Protein AF-A0A836TQ26-F1 (afdb_monomer)

Radius of gyration: 18.5 Å; Cα contacts (8 Å, |Δi|>4): 183; chains: 1; bounding box: 42×34×47 Å

Sequence (150 aa):
MNRLFNEELLDRINSVEDIKQRTKEMTNCKGVDVIYDPVGGELFEQSLRAIAPKGRMLEVGFASGEIPKMAVILVLLKSCQVVGVFYGQFRQLEPELKAQNVR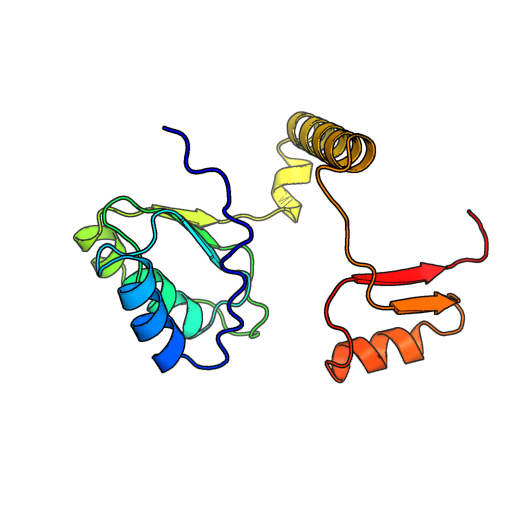DLVQMIADGKLNPLVSKTYPLEKAVDALNDILTRKVLSKVVLTTGRG

Structure (mmCIF, N/CA/C/O backbone):
data_AF-A0A836TQ26-F1
#
_entry.id   AF-A0A836TQ26-F1
#
loop_
_atom_site.group_PDB
_atom_site.id
_atom_site.type_symbol
_atom_site.label_atom_id
_atom_site.label_alt_id
_atom_site.label_comp_id
_atom_site.label_asym_id
_atom_site.label_entity_id
_atom_site.label_seq_id
_atom_site.pdbx_PDB_ins_code
_atom_site.Cartn_x
_atom_site.Cartn_y
_atom_site.Cartn_z
_atom_site.occupancy
_atom_site.B_iso_or_equiv
_atom_site.auth_seq_id
_atom_site.auth_comp_id
_atom_site.auth_asym_id
_atom_site.auth_atom_id
_atom_site.pdbx_PDB_model_num
ATOM 1 N N . MET A 1 1 ? -5.961 -10.572 -23.457 1.00 30.97 1 MET A N 1
ATOM 2 C CA . MET A 1 1 ? -6.295 -9.466 -22.536 1.00 30.97 1 MET A CA 1
ATOM 3 C C . MET A 1 1 ? -7.274 -10.018 -21.507 1.00 30.97 1 MET A C 1
ATOM 5 O O . MET A 1 1 ? -8.467 -9.914 -21.702 1.00 30.97 1 MET A O 1
ATOM 9 N N . ASN A 1 2 ? -6.753 -10.779 -20.543 1.00 29.30 2 ASN A N 1
ATOM 10 C CA . ASN A 1 2 ? -7.461 -11.395 -19.413 1.00 29.30 2 ASN A CA 1
ATOM 11 C C . ASN A 1 2 ? -6.378 -12.096 -18.582 1.00 29.30 2 ASN A C 1
ATOM 13 O O . ASN A 1 2 ? -6.051 -13.256 -18.813 1.00 29.30 2 ASN A O 1
ATOM 17 N N . ARG A 1 3 ? -5.736 -11.348 -17.687 1.00 29.72 3 ARG A N 1
ATOM 18 C CA . ARG A 1 3 ? -5.035 -11.912 -16.532 1.00 29.72 3 ARG A CA 1
ATOM 19 C C . ARG A 1 3 ? -5.733 -11.304 -15.331 1.00 29.72 3 ARG A C 1
ATOM 21 O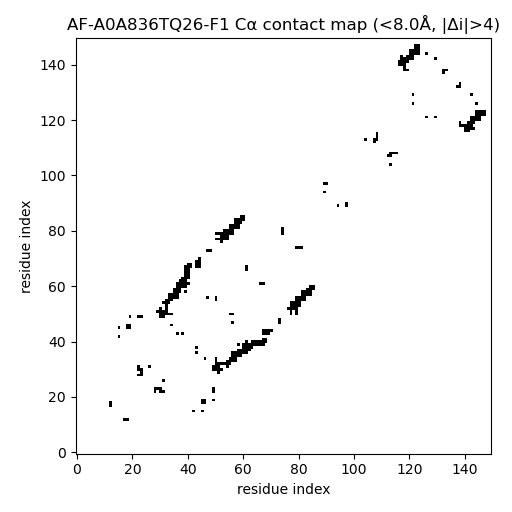 O . ARG A 1 3 ? -5.353 -10.250 -14.838 1.00 29.72 3 ARG A O 1
ATOM 28 N N . LEU A 1 4 ? -6.868 -11.916 -15.010 1.00 32.56 4 LEU A N 1
ATOM 29 C CA . LEU A 1 4 ? -7.542 -11.718 -13.741 1.00 32.56 4 LEU A CA 1
ATOM 30 C C . LEU A 1 4 ? -6.529 -12.024 -12.636 1.00 32.56 4 LEU A C 1
ATOM 32 O O . LEU A 1 4 ? -5.696 -12.918 -12.787 1.00 32.56 4 LEU A O 1
ATOM 36 N N . PHE A 1 5 ? -6.581 -11.215 -11.584 1.00 34.16 5 PHE A N 1
ATOM 37 C CA . PHE A 1 5 ? -5.866 -11.388 -10.331 1.00 34.16 5 PHE A CA 1
ATOM 38 C C . PHE A 1 5 ? -5.919 -12.862 -9.901 1.00 34.16 5 PHE A C 1
ATOM 40 O O . PHE A 1 5 ? -6.954 -13.333 -9.442 1.00 34.16 5 PHE A O 1
ATOM 47 N N . ASN A 1 6 ? -4.822 -13.599 -10.093 1.00 29.53 6 ASN A N 1
ATOM 48 C CA . ASN A 1 6 ? -4.663 -14.905 -9.468 1.00 29.53 6 ASN A CA 1
ATOM 49 C C . ASN A 1 6 ? -4.495 -14.636 -7.969 1.00 29.53 6 ASN A C 1
ATOM 51 O O . ASN A 1 6 ? -3.503 -14.029 -7.567 1.00 29.53 6 ASN A O 1
ATOM 55 N N . GLU A 1 7 ? -5.444 -15.097 -7.154 1.00 33.94 7 GLU A N 1
ATOM 56 C CA . GLU A 1 7 ? -5.345 -15.110 -5.684 1.00 33.94 7 GLU A CA 1
ATOM 57 C C . GLU A 1 7 ? -4.135 -15.927 -5.172 1.00 33.94 7 GLU A C 1
ATOM 59 O O . GLU A 1 7 ? -3.793 -15.875 -3.996 1.00 33.94 7 GLU A O 1
ATOM 64 N N . GLU A 1 8 ? -3.440 -16.641 -6.062 1.00 35.94 8 GLU A N 1
ATOM 65 C CA . GLU A 1 8 ? -2.321 -17.543 -5.772 1.00 35.94 8 GLU A CA 1
ATOM 66 C C . GLU A 1 8 ? -0.996 -16.880 -5.355 1.00 35.94 8 GLU A C 1
ATOM 68 O O . GLU A 1 8 ? -0.058 -17.593 -5.015 1.00 35.94 8 GLU A O 1
ATOM 73 N N . LEU A 1 9 ? -0.870 -15.548 -5.365 1.00 42.59 9 LEU A N 1
ATOM 74 C CA . LEU A 1 9 ? 0.415 -14.875 -5.105 1.00 42.59 9 LEU A CA 1
ATOM 75 C C . LEU A 1 9 ? 0.306 -13.721 -4.099 1.00 42.59 9 LEU A C 1
ATOM 77 O O . LEU A 1 9 ? 0.772 -12.610 -4.342 1.00 42.59 9 LEU A O 1
ATOM 81 N N . LEU A 1 10 ? -0.277 -13.991 -2.929 1.00 42.00 10 LEU A N 1
ATOM 82 C CA . LEU A 1 10 ? -0.097 -13.152 -1.736 1.00 42.00 10 LEU A CA 1
ATOM 83 C C . LEU A 1 10 ? 1.185 -13.560 -0.992 1.00 42.00 10 LEU A C 1
ATOM 85 O O . LEU A 1 10 ? 1.148 -14.040 0.141 1.00 42.00 10 LEU A O 1
ATOM 89 N N . ASP A 1 11 ? 2.334 -13.369 -1.638 1.00 49.84 11 ASP A N 1
ATOM 90 C CA . ASP A 1 11 ? 3.633 -13.613 -1.013 1.00 49.84 11 ASP A CA 1
ATOM 91 C C . ASP A 1 11 ? 4.015 -12.426 -0.115 1.00 49.84 11 ASP A C 1
ATOM 93 O O . ASP A 1 11 ? 4.183 -11.290 -0.562 1.00 49.84 11 ASP A O 1
ATOM 97 N N . ARG A 1 12 ? 4.151 -12.689 1.190 1.00 53.69 12 ARG A N 1
ATOM 98 C CA . ARG A 1 12 ? 4.676 -11.720 2.160 1.00 53.69 12 ARG A CA 1
ATOM 99 C C . ARG A 1 12 ? 6.189 -11.667 2.035 1.00 53.69 12 ARG A C 1
ATOM 101 O O . ARG A 1 12 ? 6.889 -12.510 2.594 1.00 53.69 12 ARG A O 1
ATOM 108 N N . ILE A 1 13 ? 6.689 -10.669 1.321 1.00 57.12 13 ILE A N 1
ATOM 109 C CA . ILE A 1 13 ? 8.125 -10.471 1.170 1.00 57.12 13 ILE A CA 1
ATOM 110 C C . ILE A 1 13 ? 8.628 -9.566 2.298 1.00 57.12 13 ILE A C 1
ATOM 112 O O . ILE A 1 13 ? 8.214 -8.416 2.413 1.00 57.12 13 ILE A O 1
ATOM 116 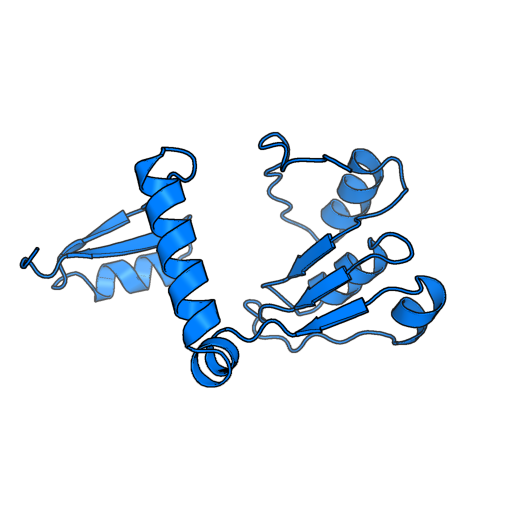N N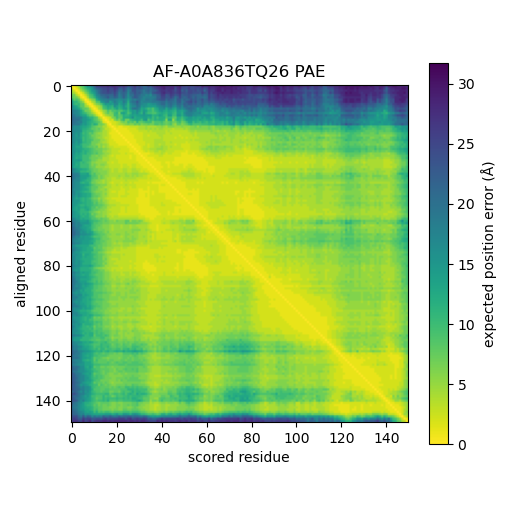 . ASN A 1 14 ? 9.488 -10.112 3.163 1.00 56.28 14 ASN A N 1
ATOM 117 C CA . ASN A 1 14 ? 9.956 -9.437 4.380 1.00 56.28 14 ASN A CA 1
ATOM 118 C C . ASN A 1 14 ? 11.325 -8.750 4.214 1.00 56.28 14 ASN A C 1
ATOM 120 O O . ASN A 1 14 ? 11.800 -8.133 5.166 1.00 56.28 14 ASN A O 1
ATOM 124 N N . SER A 1 15 ? 11.966 -8.850 3.042 1.00 63.25 15 SER A N 1
ATOM 125 C CA . SER A 1 15 ? 13.244 -8.193 2.761 1.00 63.25 15 SER A CA 1
ATOM 126 C C . SER A 1 15 ? 13.357 -7.684 1.319 1.00 63.25 15 SER A C 1
ATOM 128 O O . SER A 1 15 ? 12.745 -8.203 0.388 1.00 63.25 15 SER A O 1
ATOM 130 N N . VAL A 1 16 ? 14.185 -6.658 1.157 1.00 60.69 16 VAL A N 1
ATOM 131 C CA . VAL A 1 16 ? 14.565 -5.999 -0.102 1.00 60.69 16 VAL A CA 1
ATOM 132 C C . VAL A 1 16 ? 15.117 -6.976 -1.149 1.00 60.69 16 VAL A C 1
ATOM 134 O O . VAL A 1 16 ? 14.720 -6.967 -2.318 1.00 60.69 16 VAL A O 1
ATOM 137 N N . GLU A 1 17 ? 16.039 -7.842 -0.729 1.00 63.19 17 GLU A N 1
ATOM 138 C CA . GLU A 1 17 ? 16.724 -8.785 -1.616 1.00 63.19 17 GLU A CA 1
ATOM 139 C C . GLU A 1 17 ? 15.767 -9.876 -2.104 1.00 63.19 17 GLU A C 1
ATOM 141 O O . GLU A 1 17 ? 15.799 -10.248 -3.285 1.00 63.19 17 GLU A O 1
ATOM 146 N N . ASP A 1 18 ? 14.834 -10.285 -1.241 1.00 73.62 18 ASP A N 1
ATOM 147 C CA . ASP A 1 18 ? 13.791 -11.240 -1.589 1.00 73.62 18 ASP A CA 1
ATOM 148 C C . ASP A 1 18 ? 12.832 -10.672 -2.643 1.00 73.62 18 ASP A C 1
ATOM 150 O O . ASP A 1 18 ? 12.464 -11.397 -3.565 1.00 73.62 18 ASP A O 1
ATOM 154 N N . ILE A 1 19 ? 12.467 -9.379 -2.607 1.00 74.88 19 ILE A N 1
ATOM 155 C CA . ILE A 1 19 ? 11.505 -8.811 -3.580 1.00 74.88 19 ILE A CA 1
ATOM 156 C C . ILE A 1 19 ? 12.034 -8.957 -4.997 1.00 74.88 19 ILE A C 1
ATOM 158 O O . ILE A 1 19 ? 11.334 -9.442 -5.888 1.00 74.88 19 ILE A O 1
ATOM 162 N N . LYS A 1 20 ? 13.288 -8.570 -5.216 1.00 74.81 20 LYS A N 1
ATOM 163 C CA . LYS A 1 20 ? 13.919 -8.635 -6.535 1.00 74.81 20 LYS A CA 1
ATOM 164 C C . LYS A 1 20 ? 14.022 -10.073 -7.039 1.00 74.81 20 LYS A C 1
ATOM 166 O O . LYS A 1 20 ? 13.733 -10.322 -8.212 1.00 74.81 20 LYS A O 1
ATOM 171 N N . GLN A 1 21 ? 14.467 -10.996 -6.188 1.00 81.56 21 GLN A N 1
ATOM 172 C CA . GLN A 1 21 ? 14.679 -12.387 -6.576 1.00 81.56 21 GLN A CA 1
ATOM 173 C C . GLN A 1 21 ? 13.346 -13.095 -6.843 1.00 81.56 21 GLN A C 1
ATOM 175 O O . GLN A 1 21 ? 13.147 -13.634 -7.934 1.00 81.56 21 GLN A O 1
ATOM 180 N N . ARG A 1 22 ? 12.390 -12.981 -5.919 1.00 82.94 22 ARG A N 1
ATOM 181 C CA . ARG A 1 22 ? 11.050 -13.571 -6.047 1.00 82.94 22 ARG A CA 1
ATOM 182 C C . ARG A 1 22 ? 10.303 -13.006 -7.246 1.00 82.94 22 ARG A C 1
ATOM 184 O O . ARG A 1 22 ? 9.729 -13.759 -8.025 1.00 82.94 22 ARG A O 1
ATOM 191 N N . THR A 1 23 ? 10.398 -11.697 -7.483 1.00 84.56 23 THR A N 1
ATOM 192 C CA . THR A 1 23 ? 9.782 -11.079 -8.664 1.00 84.56 23 THR A CA 1
ATOM 193 C C . THR A 1 23 ? 10.352 -11.646 -9.960 1.00 84.56 23 THR A C 1
ATOM 195 O O . THR A 1 23 ? 9.601 -11.910 -10.897 1.00 84.56 23 THR A O 1
ATOM 198 N N . LYS A 1 24 ? 11.668 -11.870 -10.049 1.00 85.06 24 LYS A N 1
ATOM 199 C CA . LYS A 1 24 ? 12.264 -12.502 -11.235 1.00 85.06 24 LYS A CA 1
ATOM 200 C C . LYS A 1 24 ? 11.763 -13.926 -11.434 1.00 85.06 24 LYS A C 1
ATOM 202 O O . LYS A 1 24 ? 11.407 -14.264 -12.559 1.00 85.06 24 LYS A O 1
ATOM 207 N N . GLU A 1 25 ? 11.712 -14.720 -10.372 1.00 87.44 25 GLU A N 1
ATOM 208 C CA . GLU A 1 25 ? 11.213 -16.099 -10.411 1.00 87.44 25 GLU A CA 1
ATOM 209 C C . GLU A 1 25 ? 9.756 -16.141 -10.886 1.00 87.44 25 GLU A C 1
ATOM 211 O O . GLU A 1 25 ? 9.440 -16.804 -11.872 1.00 87.44 25 GLU A O 1
ATOM 216 N N . MET A 1 26 ? 8.886 -15.337 -10.274 1.00 86.19 26 MET A N 1
ATOM 217 C CA . MET A 1 26 ? 7.455 -15.278 -10.596 1.00 86.19 26 MET A CA 1
ATOM 218 C C . MET A 1 26 ? 7.171 -14.745 -12.004 1.00 86.19 26 MET A C 1
ATOM 220 O O . MET A 1 26 ? 6.173 -15.105 -12.628 1.00 86.19 26 MET A O 1
ATOM 224 N N . THR A 1 27 ? 8.034 -13.867 -12.520 1.00 88.25 27 THR A N 1
ATOM 225 C CA . THR A 1 27 ? 7.825 -13.208 -13.819 1.00 88.25 27 THR A CA 1
ATOM 226 C C . THR A 1 27 ? 8.650 -13.821 -14.945 1.00 88.25 27 THR A C 1
ATOM 228 O O . THR A 1 27 ? 8.601 -13.316 -16.069 1.00 88.25 27 THR A O 1
ATOM 231 N N . ASN A 1 28 ? 9.406 -14.897 -14.693 1.00 90.06 28 ASN A N 1
ATOM 232 C CA . ASN A 1 28 ? 10.401 -15.431 -15.630 1.00 90.06 28 ASN A CA 1
ATOM 233 C C . ASN A 1 28 ? 11.330 -14.324 -16.163 1.00 90.06 28 ASN A C 1
ATOM 235 O O . ASN A 1 28 ? 11.534 -14.180 -17.370 1.00 90.06 28 ASN A O 1
ATOM 239 N N . CYS A 1 29 ? 11.823 -13.484 -15.251 1.00 88.88 29 CYS A N 1
ATOM 240 C CA . CYS A 1 29 ? 12.679 -12.325 -15.513 1.00 88.88 29 CYS A CA 1
ATOM 241 C C . CYS A 1 29 ? 12.066 -11.229 -16.408 1.00 88.88 29 CYS A C 1
ATOM 243 O O . CYS A 1 29 ? 12.793 -10.334 -16.842 1.00 88.88 29 CYS A O 1
ATOM 245 N N . LYS A 1 30 ? 10.751 -11.249 -16.669 1.00 90.88 30 LYS A N 1
ATOM 246 C CA . LYS A 1 30 ? 10.071 -10.223 -17.483 1.00 90.88 30 LYS A CA 1
ATOM 247 C C . LYS A 1 30 ? 9.773 -8.939 -16.705 1.00 90.88 30 LYS A C 1
ATOM 249 O O . LYS A 1 30 ? 9.649 -7.879 -17.317 1.00 90.88 30 LYS A O 1
ATOM 254 N N . GLY A 1 31 ? 9.720 -9.024 -15.376 1.00 90.75 31 GLY A N 1
ATOM 255 C CA . GLY A 1 31 ? 9.309 -7.927 -14.504 1.00 90.75 31 GLY A CA 1
ATOM 256 C C . GLY A 1 31 ? 7.790 -7.824 -14.359 1.00 90.75 31 GLY A C 1
ATOM 257 O O . GLY A 1 31 ? 7.044 -8.644 -14.895 1.00 90.75 31 GLY A O 1
ATOM 258 N N . VAL A 1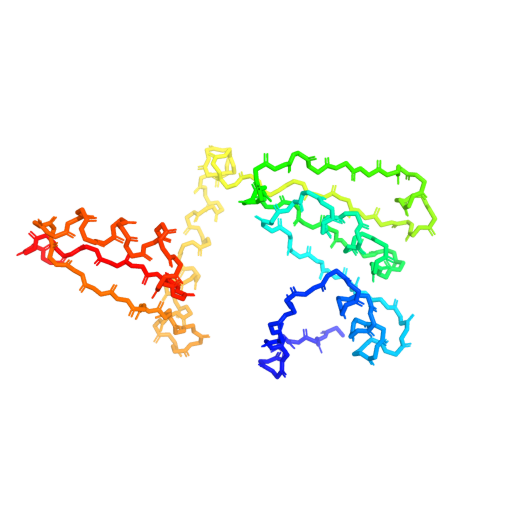 32 ? 7.345 -6.822 -13.601 1.00 92.81 32 VAL A N 1
ATOM 259 C CA . VAL A 1 32 ? 5.933 -6.629 -13.228 1.00 92.81 32 VAL A CA 1
ATOM 260 C C . VAL A 1 32 ? 5.268 -5.569 -14.102 1.00 92.81 32 VAL A C 1
ATOM 262 O O . VAL A 1 32 ? 5.806 -4.475 -14.267 1.00 92.81 32 VAL A O 1
ATOM 265 N N . ASP A 1 33 ? 4.084 -5.874 -14.634 1.00 94.06 33 ASP A N 1
ATOM 266 C CA . ASP A 1 33 ? 3.321 -4.949 -15.483 1.00 94.06 33 ASP A CA 1
ATOM 267 C C . ASP A 1 33 ? 2.735 -3.765 -14.694 1.00 94.06 33 ASP A C 1
ATOM 269 O O . ASP A 1 33 ? 2.703 -2.638 -15.188 1.00 94.06 33 ASP A O 1
ATOM 273 N N . VAL A 1 34 ? 2.257 -4.005 -13.468 1.00 95.56 34 VAL A N 1
ATOM 274 C CA . VAL A 1 34 ? 1.677 -2.981 -12.586 1.00 95.56 34 VAL A CA 1
ATOM 275 C C . VAL A 1 34 ? 2.114 -3.221 -11.146 1.00 95.56 34 VAL A C 1
ATOM 277 O O . VAL A 1 34 ? 1.966 -4.327 -10.634 1.00 95.56 34 VAL A O 1
ATOM 280 N N . ILE A 1 35 ? 2.612 -2.180 -10.488 1.00 93.81 35 ILE A N 1
ATOM 281 C CA . ILE A 1 35 ? 3.027 -2.205 -9.085 1.00 93.81 35 ILE A CA 1
ATOM 282 C C . ILE A 1 35 ? 2.179 -1.196 -8.313 1.00 93.81 35 ILE A C 1
ATOM 284 O O . ILE A 1 35 ? 1.987 -0.078 -8.782 1.00 93.81 35 ILE A O 1
ATOM 288 N N . TYR A 1 36 ? 1.692 -1.586 -7.137 1.00 94.56 36 TYR A N 1
ATOM 289 C CA . TYR A 1 36 ? 1.018 -0.708 -6.181 1.00 94.56 36 TYR A CA 1
ATOM 290 C C . TYR A 1 36 ? 1.938 -0.532 -4.974 1.00 94.56 36 TYR A C 1
ATOM 292 O O . TYR A 1 36 ? 2.192 -1.513 -4.275 1.00 94.56 36 TYR A O 1
ATOM 300 N N . ASP A 1 37 ? 2.430 0.682 -4.732 1.00 92.06 37 ASP A N 1
ATOM 301 C CA . ASP A 1 37 ? 3.343 0.965 -3.622 1.00 92.06 37 ASP A CA 1
ATOM 302 C C . ASP A 1 37 ? 2.676 1.858 -2.561 1.00 92.06 37 ASP A C 1
ATOM 304 O O . ASP A 1 37 ? 2.454 3.049 -2.794 1.00 92.06 37 ASP A O 1
ATOM 308 N N . PRO A 1 38 ? 2.289 1.292 -1.403 1.00 91.00 38 PRO A N 1
ATOM 309 C CA . PRO A 1 38 ? 1.839 2.056 -0.244 1.00 91.00 38 PRO A CA 1
ATOM 310 C C . PRO A 1 38 ? 2.955 2.306 0.788 1.00 91.00 38 PRO A C 1
ATOM 312 O O . PRO A 1 38 ? 2.674 2.859 1.856 1.00 91.00 38 PRO A O 1
ATOM 315 N N . VAL A 1 39 ? 4.183 1.836 0.543 1.00 89.56 39 VAL A N 1
ATOM 316 C CA . VAL A 1 39 ? 5.270 1.806 1.531 1.00 89.56 39 VAL A CA 1
ATOM 317 C C . VAL A 1 39 ? 6.292 2.911 1.295 1.00 89.56 39 VAL A C 1
ATOM 319 O O . VAL A 1 39 ? 6.672 3.577 2.264 1.00 89.56 39 VAL A O 1
ATOM 322 N N . GLY A 1 40 ? 6.726 3.130 0.056 1.00 89.25 40 GLY A N 1
ATOM 323 C CA . GLY A 1 40 ? 7.733 4.139 -0.275 1.00 89.25 40 GLY A CA 1
ATOM 324 C C . GLY A 1 40 ? 9.161 3.752 0.152 1.00 89.25 40 GLY A C 1
ATOM 325 O O . GLY A 1 40 ? 9.517 2.572 0.205 1.00 89.25 40 GLY A O 1
ATOM 326 N N . GLY A 1 41 ? 9.995 4.751 0.468 1.00 89.06 41 GLY A N 1
ATOM 327 C CA . GLY A 1 41 ? 11.388 4.550 0.902 1.00 89.06 41 GLY A CA 1
ATOM 328 C C . GLY A 1 41 ? 12.258 3.784 -0.107 1.00 89.06 41 GLY A C 1
ATOM 329 O O . GLY A 1 41 ? 12.103 3.928 -1.321 1.00 89.06 41 GLY A O 1
ATOM 330 N N . GLU A 1 42 ? 13.178 2.948 0.383 1.00 87.56 42 GLU A N 1
ATOM 331 C CA . GLU A 1 42 ? 14.056 2.118 -0.465 1.00 87.56 42 GLU A CA 1
ATOM 332 C C . GLU A 1 42 ? 13.296 1.072 -1.303 1.00 87.56 42 GLU A C 1
ATOM 334 O O . GLU A 1 42 ? 13.736 0.702 -2.398 1.00 87.56 42 GLU A O 1
ATOM 339 N N . LEU A 1 43 ? 12.142 0.606 -0.810 1.00 87.69 43 LEU A N 1
ATOM 340 C CA . LEU A 1 43 ? 11.314 -0.396 -1.489 1.00 87.69 43 LEU A CA 1
ATOM 341 C C . LEU A 1 43 ? 10.722 0.143 -2.793 1.00 87.69 43 LEU A C 1
ATOM 343 O O . LEU A 1 43 ? 10.584 -0.618 -3.755 1.00 87.69 43 LEU A O 1
ATOM 347 N N . PHE A 1 44 ? 10.459 1.448 -2.860 1.00 91.31 44 PHE A N 1
ATOM 348 C CA . PHE A 1 44 ? 9.993 2.116 -4.071 1.00 91.31 44 PHE A CA 1
ATOM 349 C C . PHE A 1 44 ? 10.981 1.957 -5.229 1.00 91.31 44 PHE A C 1
ATOM 351 O O . PHE A 1 44 ? 10.619 1.492 -6.313 1.00 91.31 44 PHE A O 1
ATOM 358 N N . GLU A 1 45 ? 12.258 2.294 -5.014 1.00 90.31 45 GLU A N 1
ATOM 359 C CA . GLU A 1 45 ? 13.264 2.236 -6.080 1.00 90.31 45 GLU A CA 1
ATOM 360 C C . GLU A 1 45 ? 13.492 0.793 -6.555 1.00 90.31 45 GLU A C 1
ATOM 362 O O . GLU A 1 45 ? 13.636 0.526 -7.752 1.00 90.31 45 GLU A O 1
ATOM 367 N N . GLN A 1 46 ? 13.496 -0.164 -5.629 1.00 88.25 46 GLN A N 1
ATOM 368 C CA . GLN A 1 46 ? 13.672 -1.580 -5.953 1.00 88.25 46 GLN A CA 1
ATOM 369 C C . GLN A 1 46 ? 12.501 -2.133 -6.753 1.00 88.25 46 GLN A C 1
ATOM 371 O O . GLN A 1 46 ? 12.708 -2.813 -7.762 1.00 88.25 46 GLN A O 1
ATOM 376 N N . SER A 1 47 ? 11.285 -1.792 -6.338 1.00 90.25 47 SER A N 1
ATOM 377 C CA . SER A 1 47 ? 10.066 -2.139 -7.056 1.00 90.25 47 SER A CA 1
ATOM 378 C C . SER A 1 47 ? 10.087 -1.529 -8.459 1.00 90.25 47 SER A C 1
ATOM 380 O O . SER A 1 47 ? 9.872 -2.235 -9.445 1.00 90.25 47 SER A O 1
ATOM 382 N N . LEU A 1 48 ? 10.496 -0.263 -8.591 1.00 92.38 48 LEU A N 1
ATOM 383 C CA . LEU A 1 48 ? 10.661 0.387 -9.892 1.00 92.38 48 LEU A CA 1
ATOM 384 C C . LEU A 1 48 ? 11.704 -0.320 -10.773 1.00 92.38 48 LEU A C 1
ATOM 386 O O . LEU A 1 48 ? 11.516 -0.439 -11.980 1.00 92.38 48 LEU A O 1
ATOM 390 N N . ARG A 1 49 ? 12.794 -0.849 -10.209 1.00 91.50 49 ARG A N 1
ATOM 391 C CA . ARG A 1 49 ? 13.773 -1.654 -10.971 1.00 91.50 49 ARG A CA 1
ATOM 392 C C . ARG A 1 49 ? 13.195 -2.993 -11.439 1.00 91.50 49 ARG A C 1
ATOM 394 O O . ARG A 1 49 ? 13.608 -3.495 -12.491 1.00 91.50 49 ARG A O 1
ATOM 401 N N . ALA A 1 50 ? 12.258 -3.556 -10.680 1.00 91.38 50 ALA A N 1
ATOM 402 C CA . ALA A 1 50 ? 11.573 -4.808 -10.986 1.00 91.38 50 ALA A CA 1
ATOM 403 C C . ALA A 1 50 ? 10.429 -4.651 -12.008 1.00 91.38 50 ALA A C 1
ATOM 405 O O . ALA A 1 50 ? 9.886 -5.651 -12.484 1.00 91.38 50 ALA A O 1
ATOM 406 N N . ILE A 1 51 ? 10.092 -3.418 -12.398 1.00 93.81 51 ILE A N 1
ATOM 407 C CA . ILE A 1 51 ? 9.043 -3.149 -13.379 1.00 93.81 51 ILE A CA 1
ATOM 408 C C . ILE A 1 51 ? 9.401 -3.696 -14.771 1.00 93.81 51 ILE A C 1
ATOM 410 O O . ILE A 1 51 ? 10.559 -3.650 -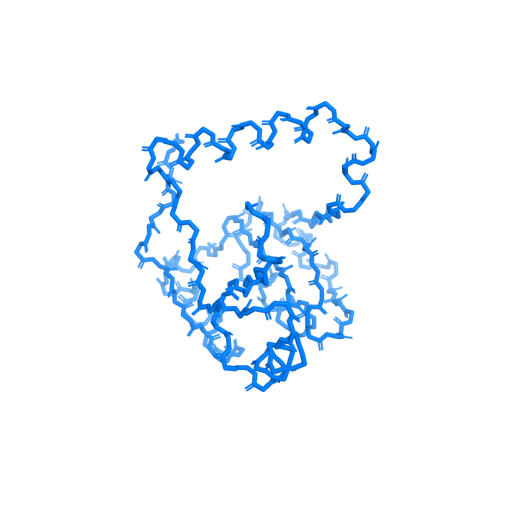15.227 1.00 93.81 51 ILE A O 1
ATOM 414 N N . ALA A 1 52 ? 8.388 -4.218 -15.456 1.00 95.56 52 ALA A N 1
ATOM 415 C CA . ALA A 1 52 ? 8.475 -4.604 -16.855 1.00 95.56 52 ALA A CA 1
ATOM 416 C C . ALA A 1 52 ? 8.595 -3.357 -17.753 1.00 95.56 52 ALA A C 1
ATOM 418 O O . ALA A 1 52 ? 8.148 -2.266 -17.377 1.00 95.56 52 ALA A O 1
ATOM 419 N N . PRO A 1 53 ? 9.175 -3.483 -18.962 1.00 96.31 53 PRO A N 1
ATOM 420 C CA . PRO A 1 53 ? 9.088 -2.426 -19.958 1.00 96.31 53 PRO A CA 1
ATOM 421 C C . PRO A 1 53 ? 7.628 -2.018 -20.202 1.00 96.31 53 PRO A C 1
ATOM 423 O O . PRO A 1 53 ? 6.771 -2.882 -20.376 1.00 96.31 53 PRO A O 1
ATOM 426 N N . LYS A 1 54 ? 7.348 -0.712 -20.239 1.00 97.31 54 LYS A N 1
ATOM 427 C CA . LYS A 1 54 ? 5.999 -0.124 -20.363 1.00 97.31 54 LYS A CA 1
ATOM 428 C C . LYS A 1 54 ? 5.049 -0.401 -19.191 1.00 97.31 54 LYS A C 1
ATOM 430 O O . LYS A 1 54 ? 3.852 -0.148 -19.314 1.00 97.31 54 LYS A O 1
ATOM 435 N N . GLY A 1 55 ? 5.562 -0.884 -18.061 1.00 96.75 55 GLY A N 1
ATOM 436 C CA . GLY A 1 55 ? 4.759 -1.087 -16.859 1.00 96.75 55 GLY A CA 1
ATOM 437 C C . GLY A 1 55 ? 4.332 0.217 -16.176 1.00 96.75 55 GLY A C 1
ATOM 438 O O . GLY A 1 55 ? 4.759 1.317 -16.549 1.00 96.75 55 GLY A O 1
ATOM 439 N N . ARG A 1 56 ? 3.492 0.092 -15.144 1.00 98.06 56 ARG A N 1
ATOM 440 C CA . ARG A 1 56 ? 2.981 1.216 -14.344 1.00 98.06 56 ARG A CA 1
ATOM 441 C C . ARG A 1 56 ? 3.281 1.044 -12.858 1.00 98.06 56 ARG A C 1
ATOM 443 O O . ARG A 1 56 ? 2.863 0.066 -12.251 1.00 98.06 56 ARG A O 1
ATOM 450 N N . MET A 1 57 ? 3.965 2.022 -12.282 1.00 96.12 57 MET A N 1
ATOM 451 C CA . MET A 1 57 ? 4.180 2.166 -10.846 1.00 96.12 57 MET A CA 1
ATOM 452 C C . MET A 1 57 ? 3.115 3.108 -10.285 1.00 96.12 57 MET A C 1
ATOM 454 O O . MET A 1 57 ? 3.044 4.265 -10.699 1.00 96.12 57 MET A O 1
ATOM 458 N N . LEU A 1 58 ? 2.268 2.611 -9.390 1.00 97.00 58 LEU A N 1
ATOM 459 C CA . LEU A 1 58 ? 1.195 3.362 -8.747 1.00 97.00 58 LEU A CA 1
ATOM 460 C C . LEU A 1 58 ? 1.622 3.708 -7.323 1.00 97.00 58 LEU A C 1
ATOM 462 O O . LEU A 1 58 ? 1.593 2.854 -6.439 1.00 97.00 58 LEU A O 1
ATOM 466 N N . GLU A 1 59 ? 2.016 4.960 -7.119 1.00 94.69 59 GLU A N 1
ATOM 467 C CA . GLU A 1 59 ? 2.432 5.474 -5.817 1.00 94.69 59 GLU A CA 1
ATOM 468 C C . GLU A 1 59 ? 1.195 5.865 -5.007 1.00 94.69 59 GLU A C 1
ATOM 470 O O . GLU A 1 59 ? 0.507 6.837 -5.334 1.00 94.69 59 GLU A O 1
ATOM 475 N N . VAL A 1 60 ? 0.889 5.088 -3.970 1.00 94.31 60 VAL A N 1
ATOM 476 C CA . VAL A 1 60 ? -0.300 5.259 -3.120 1.00 94.31 60 VAL A CA 1
ATOM 477 C C . VAL A 1 60 ? 0.051 5.995 -1.828 1.00 94.31 60 VAL A C 1
ATOM 479 O O . VAL A 1 60 ? -0.764 6.768 -1.318 1.00 94.31 60 VAL A O 1
ATOM 482 N N . GLY A 1 61 ? 1.251 5.775 -1.290 1.00 88.88 61 GLY A N 1
ATOM 483 C CA . GLY A 1 61 ? 1.705 6.434 -0.073 1.00 88.88 61 GLY A CA 1
ATOM 484 C C . GLY A 1 61 ? 3.044 5.916 0.444 1.00 88.88 61 GLY A C 1
ATOM 485 O O . GLY A 1 61 ? 3.631 4.993 -0.099 1.00 88.88 61 GLY A O 1
ATOM 486 N N . PHE A 1 62 ? 3.489 6.505 1.553 1.00 90.00 62 PHE A N 1
ATOM 487 C CA . PHE A 1 62 ? 4.813 6.292 2.138 1.00 90.00 62 PHE A CA 1
ATOM 488 C C . PHE A 1 62 ? 4.704 5.790 3.586 1.00 90.00 62 PHE A C 1
ATOM 490 O O . PHE A 1 62 ? 5.124 6.460 4.529 1.00 90.00 62 PHE A O 1
ATOM 497 N N . ALA A 1 63 ? 4.108 4.611 3.802 1.00 87.62 63 ALA A N 1
ATOM 498 C CA . ALA A 1 63 ? 3.937 4.047 5.149 1.00 87.62 63 ALA A CA 1
ATOM 499 C C . ALA A 1 63 ? 5.263 3.821 5.908 1.00 87.62 63 ALA A C 1
ATOM 501 O O . ALA A 1 63 ? 5.254 3.744 7.137 1.00 87.62 63 ALA A O 1
ATOM 502 N N . SER A 1 64 ? 6.395 3.744 5.199 1.00 86.88 64 SER A N 1
ATOM 503 C CA . SER A 1 64 ? 7.742 3.744 5.795 1.00 86.88 64 SER A CA 1
ATOM 504 C C . SER A 1 64 ? 8.093 5.045 6.527 1.00 86.88 64 SER A C 1
ATOM 506 O O . SER A 1 64 ? 8.965 5.035 7.391 1.00 86.88 64 SER A O 1
ATOM 508 N N . GLY A 1 65 ? 7.429 6.158 6.200 1.00 89.12 65 GLY A N 1
ATOM 509 C CA . GLY A 1 65 ? 7.788 7.502 6.653 1.00 89.12 65 GLY A CA 1
ATOM 510 C C . GLY A 1 65 ? 8.873 8.174 5.806 1.00 89.12 65 GLY A C 1
ATOM 511 O O . GLY A 1 65 ? 9.167 9.349 6.023 1.00 89.12 65 GLY A O 1
ATOM 512 N N . GLU A 1 66 ? 9.440 7.473 4.821 1.00 90.19 66 GLU A N 1
ATOM 513 C CA . GLU A 1 66 ? 10.477 8.002 3.939 1.00 90.19 66 GLU A CA 1
ATOM 514 C C . GLU A 1 66 ? 9.913 8.379 2.570 1.00 90.19 66 GLU A C 1
ATOM 516 O O . GLU A 1 66 ? 9.207 7.604 1.920 1.00 90.19 66 GLU A O 1
ATOM 521 N N . ILE A 1 67 ? 10.264 9.581 2.106 1.00 89.19 67 ILE A N 1
ATOM 522 C CA . ILE A 1 67 ? 9.829 10.071 0.797 1.00 89.19 67 ILE A CA 1
ATOM 523 C C . ILE A 1 67 ? 10.513 9.236 -0.297 1.00 89.19 67 ILE A C 1
ATOM 525 O O . ILE A 1 67 ? 11.750 9.202 -0.335 1.00 89.19 67 ILE A O 1
ATOM 529 N N . PRO A 1 68 ? 9.747 8.612 -1.211 1.00 90.19 68 PRO A N 1
ATOM 530 C CA . PRO A 1 68 ? 10.309 7.819 -2.292 1.00 90.19 68 PRO A CA 1
ATOM 531 C C . PRO A 1 68 ? 11.174 8.682 -3.214 1.00 90.19 68 PRO A C 1
ATOM 533 O O . PRO A 1 68 ? 10.808 9.793 -3.610 1.00 90.19 68 PRO A O 1
ATOM 536 N N . LYS A 1 69 ? 12.340 8.149 -3.581 1.00 91.00 69 LYS A N 1
ATOM 537 C CA . LYS A 1 69 ? 13.258 8.745 -4.556 1.00 91.00 69 LYS A CA 1
ATOM 538 C C . LYS A 1 69 ? 13.459 7.764 -5.701 1.00 91.00 69 LYS A C 1
ATOM 540 O O . LYS A 1 69 ? 13.485 6.556 -5.495 1.00 91.00 69 LYS A O 1
ATOM 545 N N . MET A 1 70 ? 13.629 8.284 -6.913 1.00 92.19 70 MET A N 1
ATOM 546 C CA . MET A 1 70 ? 14.002 7.464 -8.063 1.00 92.19 70 MET A CA 1
ATOM 547 C C . MET A 1 70 ? 14.992 8.161 -8.973 1.00 92.19 70 MET A C 1
ATOM 549 O O . MET A 1 70 ? 14.943 9.373 -9.188 1.00 92.19 70 MET A O 1
ATOM 553 N N . ALA A 1 71 ? 15.828 7.345 -9.604 1.00 92.94 71 ALA A N 1
ATOM 554 C CA . ALA A 1 71 ? 16.593 7.759 -10.760 1.00 92.94 71 ALA A CA 1
ATOM 555 C C . ALA A 1 71 ? 15.681 7.758 -12.000 1.00 92.94 71 ALA A C 1
ATOM 557 O O . ALA A 1 71 ? 15.262 6.700 -12.472 1.00 92.94 71 ALA A O 1
ATOM 558 N N . VAL A 1 72 ? 15.407 8.940 -12.563 1.00 95.50 72 VAL A N 1
ATOM 559 C CA . VAL A 1 72 ? 14.534 9.120 -13.747 1.00 95.50 72 VAL A CA 1
ATOM 560 C C . VAL A 1 72 ? 15.004 8.298 -14.956 1.00 95.50 72 VAL A C 1
ATOM 562 O O . VAL A 1 72 ? 14.196 7.886 -15.785 1.00 95.50 72 VAL A O 1
ATOM 565 N N . ILE A 1 73 ? 16.298 7.965 -15.023 1.00 96.56 73 ILE A N 1
ATOM 566 C CA . ILE A 1 73 ? 16.849 7.048 -16.028 1.00 96.56 73 ILE A CA 1
ATOM 567 C C . ILE A 1 73 ? 16.131 5.690 -16.058 1.00 96.56 73 ILE A C 1
ATOM 569 O O . ILE A 1 73 ? 15.990 5.103 -17.126 1.00 96.56 73 ILE A O 1
ATOM 573 N N . LEU A 1 74 ? 15.622 5.199 -14.922 1.00 94.50 74 LEU A N 1
ATOM 574 C CA . LEU A 1 74 ? 14.851 3.954 -14.871 1.00 94.50 74 LEU A CA 1
ATOM 575 C C . LEU A 1 74 ? 13.547 4.078 -15.663 1.00 94.50 74 LEU A C 1
ATOM 577 O O . LEU A 1 74 ? 13.211 3.170 -16.421 1.00 94.50 74 LEU A O 1
ATOM 581 N N . VAL A 1 75 ? 12.867 5.222 -15.552 1.00 96.62 75 VAL A N 1
ATOM 582 C CA . VAL A 1 75 ? 11.639 5.524 -16.301 1.00 96.62 75 VAL A CA 1
ATOM 583 C C . VAL A 1 75 ? 11.920 5.542 -17.802 1.00 96.62 75 VAL A C 1
ATOM 585 O O . VAL A 1 75 ? 11.180 4.933 -18.573 1.00 96.62 75 VAL A O 1
ATOM 588 N N . LEU A 1 76 ? 13.035 6.159 -18.209 1.00 97.56 76 LEU A N 1
ATOM 589 C CA . LEU A 1 76 ? 13.476 6.196 -19.604 1.00 97.56 76 LEU A CA 1
ATOM 590 C C . LEU A 1 76 ? 13.779 4.790 -20.145 1.00 97.56 76 LEU A C 1
ATOM 592 O O . LEU A 1 76 ? 13.189 4.372 -21.141 1.00 97.56 76 LEU A O 1
ATOM 596 N N . LEU A 1 77 ? 14.664 4.045 -19.477 1.00 96.56 77 LEU A N 1
ATOM 597 C CA . LEU A 1 77 ? 15.123 2.728 -19.937 1.00 96.56 77 LEU A CA 1
ATOM 598 C C . LEU A 1 77 ? 13.995 1.696 -19.988 1.00 96.56 77 LEU A C 1
ATOM 600 O O . LEU A 1 77 ? 14.003 0.808 -20.840 1.00 96.56 77 LEU A O 1
ATOM 604 N N . LYS A 1 78 ? 13.025 1.799 -19.079 1.00 95.56 78 LYS A N 1
ATOM 605 C CA . LYS A 1 78 ? 11.861 0.909 -19.046 1.00 95.56 78 LYS A CA 1
ATOM 606 C C . LYS A 1 78 ? 10.699 1.436 -19.876 1.00 95.56 78 LYS A C 1
ATOM 608 O O . LYS A 1 78 ? 9.751 0.689 -20.091 1.00 95.56 78 LYS A O 1
ATOM 613 N N . SER A 1 79 ? 10.737 2.685 -20.342 1.00 97.50 79 SER A N 1
ATOM 614 C CA . SER A 1 79 ? 9.576 3.357 -20.942 1.00 97.50 79 SER A CA 1
ATOM 615 C C . SER A 1 79 ? 8.312 3.207 -20.078 1.00 97.50 79 SER A C 1
ATOM 617 O O . SER A 1 79 ? 7.227 2.972 -20.605 1.00 97.50 79 SER A O 1
ATOM 619 N N . CYS A 1 80 ? 8.467 3.236 -18.751 1.00 97.56 80 CYS A N 1
ATOM 620 C CA . CYS A 1 80 ? 7.390 2.967 -17.798 1.00 97.56 80 CYS A CA 1
ATOM 621 C C . CYS A 1 80 ? 6.717 4.261 -17.322 1.00 97.56 80 CYS A C 1
ATOM 623 O O . CYS A 1 80 ? 7.158 5.364 -17.639 1.00 97.56 80 CYS A O 1
ATOM 625 N N . GLN A 1 81 ? 5.643 4.126 -16.548 1.00 98.00 81 GLN A N 1
ATOM 626 C CA . GLN A 1 81 ? 4.920 5.255 -15.961 1.00 98.00 81 GLN A CA 1
ATOM 627 C C . GLN A 1 81 ? 5.024 5.217 -14.439 1.00 98.00 81 GLN A C 1
ATOM 629 O O . GLN A 1 81 ? 4.965 4.141 -13.845 1.00 98.00 81 GLN A O 1
ATOM 634 N N . VAL A 1 82 ? 5.121 6.392 -13.820 1.00 96.62 82 VAL A N 1
ATOM 635 C CA . VAL A 1 82 ? 4.959 6.572 -12.373 1.00 96.62 82 VAL A CA 1
ATOM 636 C C . VAL A 1 82 ? 3.752 7.473 -12.166 1.00 96.62 82 VAL A C 1
ATOM 638 O O . VAL A 1 82 ? 3.718 8.588 -12.685 1.00 96.62 82 VAL A O 1
ATOM 641 N N . VAL A 1 83 ? 2.737 6.964 -11.476 1.00 96.75 83 VAL A N 1
ATOM 642 C CA . VAL A 1 83 ? 1.422 7.595 -11.349 1.00 96.75 83 VAL A CA 1
ATOM 643 C C . VAL A 1 83 ? 1.109 7.776 -9.872 1.00 96.75 83 VAL A C 1
ATOM 645 O O . VAL A 1 83 ? 1.067 6.801 -9.127 1.00 96.75 83 VAL A O 1
ATOM 648 N N . GLY A 1 84 ? 0.871 9.017 -9.451 1.00 95.31 84 GLY A N 1
ATOM 649 C CA . GLY A 1 84 ? 0.404 9.306 -8.097 1.00 95.31 84 GLY A CA 1
ATOM 650 C C . GLY A 1 84 ? -1.068 8.933 -7.926 1.00 95.31 84 GLY A C 1
ATOM 651 O O . GLY A 1 84 ? -1.910 9.328 -8.732 1.00 95.31 84 GLY A O 1
ATOM 652 N N . VAL A 1 85 ? -1.387 8.199 -6.862 1.00 95.44 85 VAL A N 1
ATOM 653 C CA . VAL A 1 85 ? -2.741 7.751 -6.513 1.00 95.44 85 VAL A CA 1
ATOM 654 C C . VAL A 1 85 ? -3.153 8.386 -5.188 1.00 95.44 85 VAL A C 1
ATOM 656 O O . VAL A 1 85 ? -3.130 7.765 -4.127 1.00 95.44 85 VAL A O 1
ATOM 659 N N . PHE A 1 86 ? -3.558 9.655 -5.240 1.00 94.19 86 PHE A N 1
ATOM 660 C CA . PHE A 1 86 ? -3.956 10.387 -4.040 1.00 94.19 86 PHE A CA 1
ATOM 661 C C . PHE A 1 86 ? -5.479 10.397 -3.839 1.00 94.19 86 PHE A C 1
ATOM 663 O O . PHE A 1 86 ? -6.187 11.293 -4.307 1.00 94.19 86 PHE A O 1
ATOM 670 N N . TYR A 1 87 ? -5.992 9.426 -3.071 1.00 92.88 87 TYR A N 1
ATOM 671 C CA . TYR A 1 87 ? -7.437 9.275 -2.824 1.00 92.88 87 TYR A CA 1
ATOM 672 C C . TYR A 1 87 ? -8.094 10.530 -2.214 1.00 92.88 87 TYR A C 1
ATOM 674 O O . TYR A 1 87 ? -9.240 10.860 -2.528 1.00 92.88 87 TYR A O 1
ATOM 682 N N . GLY A 1 88 ? -7.365 11.254 -1.356 1.00 93.19 88 GLY A N 1
ATOM 683 C CA . GLY A 1 88 ? -7.861 12.448 -0.669 1.00 93.19 88 GLY A CA 1
ATOM 684 C C . GLY A 1 88 ? -8.232 13.596 -1.611 1.00 93.19 88 GLY A C 1
ATOM 685 O O . GLY A 1 88 ? -9.230 14.276 -1.356 1.00 93.19 88 GLY A O 1
ATOM 686 N N . GLN A 1 89 ? -7.469 13.777 -2.692 1.00 95.06 89 GLN A N 1
ATOM 687 C CA . GLN A 1 89 ? -7.740 14.762 -3.739 1.00 95.06 89 GLN A CA 1
ATOM 688 C C . GLN A 1 89 ? -8.688 14.203 -4.802 1.00 95.06 89 GLN A C 1
ATOM 690 O O . GLN A 1 89 ? -9.643 14.882 -5.174 1.00 95.06 89 GLN A O 1
ATOM 695 N N . PHE A 1 90 ? -8.497 12.946 -5.217 1.00 96.00 90 PHE A N 1
ATOM 696 C CA . PHE A 1 90 ? -9.374 12.256 -6.168 1.00 96.00 90 PHE A CA 1
ATOM 697 C C . PHE A 1 90 ? -10.854 12.368 -5.779 1.00 96.00 90 PHE A C 1
ATOM 699 O O . PHE A 1 90 ? -11.680 12.798 -6.577 1.00 96.00 90 PHE A O 1
ATOM 706 N N . ARG A 1 91 ? -11.202 12.081 -4.516 1.00 95.81 91 ARG A N 1
ATOM 707 C CA . ARG A 1 91 ? -12.604 12.130 -4.057 1.00 95.81 91 ARG A CA 1
ATOM 708 C C . ARG A 1 91 ? -13.240 13.527 -4.107 1.00 95.81 91 ARG A C 1
ATOM 710 O O . ARG A 1 91 ? -14.460 13.615 -3.979 1.00 95.81 91 ARG A O 1
ATOM 717 N N . GLN A 1 92 ? -12.424 14.581 -4.184 1.00 96.38 92 GLN A N 1
ATOM 718 C CA . GLN A 1 92 ? -12.864 15.976 -4.279 1.00 96.38 92 GLN A CA 1
ATOM 719 C C . GLN A 1 92 ? -12.984 16.419 -5.737 1.00 96.38 92 GLN A C 1
ATOM 721 O O . GLN A 1 92 ? -13.967 17.062 -6.084 1.00 96.38 92 GLN A O 1
ATOM 726 N N . LEU A 1 93 ? -12.006 16.058 -6.576 1.00 97.50 93 LEU A N 1
ATOM 727 C CA . LEU A 1 93 ? -11.988 16.406 -7.999 1.00 97.50 93 LEU A CA 1
ATOM 728 C C . LEU A 1 93 ? -12.997 15.591 -8.816 1.00 97.50 93 LEU A C 1
ATOM 730 O O . LEU A 1 93 ? -13.588 16.114 -9.752 1.00 97.50 93 LEU A O 1
ATOM 734 N N . GLU A 1 94 ? -13.214 14.327 -8.447 1.00 97.31 94 GLU A N 1
ATOM 735 C CA . GLU A 1 94 ? -14.031 13.373 -9.204 1.00 97.31 94 GLU A CA 1
ATOM 736 C C . GLU A 1 94 ? -15.109 12.724 -8.310 1.00 97.31 94 GLU A C 1
ATOM 738 O O . GLU A 1 94 ? -15.103 11.511 -8.061 1.00 97.31 94 GLU A O 1
ATOM 743 N N . PRO A 1 95 ? -16.057 13.512 -7.767 1.00 97.38 95 PRO A N 1
ATOM 744 C CA . PRO A 1 95 ? -17.038 13.021 -6.799 1.00 97.38 95 PRO A CA 1
ATOM 745 C C . PRO A 1 95 ? -17.983 11.956 -7.375 1.00 97.38 95 PRO A C 1
ATOM 747 O O . PRO A 1 95 ? -18.404 11.060 -6.635 1.00 97.38 95 PRO A O 1
ATOM 750 N N . GLU A 1 96 ? -18.292 12.045 -8.670 1.00 97.94 96 GLU A N 1
ATOM 751 C CA . GLU A 1 96 ? -19.152 11.117 -9.412 1.00 97.94 96 GLU A CA 1
ATOM 752 C C . GLU A 1 96 ? -18.472 9.761 -9.601 1.00 97.94 96 GLU A C 1
ATOM 754 O O . GLU A 1 96 ? -19.054 8.730 -9.253 1.00 97.94 96 GLU A O 1
ATOM 759 N N . LEU A 1 97 ? -17.211 9.758 -10.051 1.00 97.38 97 LEU A N 1
ATOM 760 C CA . LEU A 1 97 ? -16.430 8.532 -10.206 1.00 97.38 97 LEU A CA 1
ATOM 761 C C . LEU A 1 97 ? -16.169 7.872 -8.850 1.00 97.38 97 LEU A C 1
ATOM 763 O O . LEU A 1 97 ? -16.325 6.663 -8.707 1.00 97.38 97 LEU A O 1
ATOM 767 N N . LYS A 1 98 ? -15.883 8.659 -7.806 1.00 96.69 98 LYS A N 1
ATOM 768 C CA . LYS A 1 98 ? -15.818 8.145 -6.432 1.00 96.69 98 LYS A CA 1
ATOM 769 C C . LYS A 1 98 ? -17.129 7.476 -6.012 1.00 96.69 98 LYS A C 1
ATOM 771 O O . LYS A 1 98 ? -17.092 6.421 -5.384 1.00 96.69 98 LYS A O 1
ATOM 776 N N . ALA A 1 99 ? -18.283 8.070 -6.322 1.00 97.06 99 ALA A N 1
ATOM 777 C CA . ALA A 1 99 ? -19.575 7.474 -5.982 1.00 97.06 99 ALA A CA 1
ATOM 778 C C . ALA A 1 99 ? -19.819 6.167 -6.754 1.00 97.06 99 ALA A C 1
ATOM 780 O O . ALA A 1 99 ? -20.352 5.221 -6.177 1.00 97.06 99 ALA A O 1
ATOM 781 N N . GLN A 1 100 ? -19.392 6.099 -8.018 1.00 97.94 100 GLN A N 1
ATOM 782 C CA . GLN A 1 100 ? -19.432 4.871 -8.807 1.00 97.94 100 GLN A CA 1
ATOM 783 C C . GLN A 1 100 ? -18.543 3.782 -8.198 1.00 97.94 100 GLN A C 1
ATOM 785 O O . GLN A 1 100 ? -19.046 2.705 -7.899 1.00 97.94 100 GLN A O 1
ATOM 790 N N . ASN A 1 101 ? -17.283 4.096 -7.885 1.00 96.50 101 ASN A N 1
ATOM 791 C CA . ASN A 1 101 ? -16.350 3.151 -7.265 1.00 96.50 101 ASN A CA 1
ATOM 792 C C . ASN A 1 101 ? -16.902 2.570 -5.955 1.00 96.50 101 ASN A C 1
ATOM 794 O O . ASN A 1 101 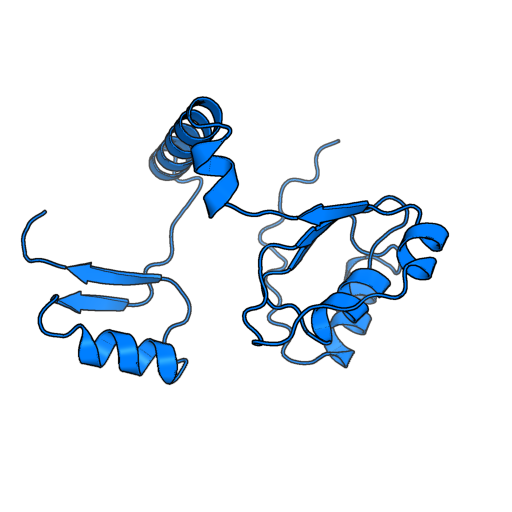? -16.765 1.379 -5.696 1.00 96.50 101 ASN A O 1
ATOM 798 N N . VAL A 1 102 ? -17.549 3.394 -5.122 1.00 96.19 102 VAL A N 1
ATOM 799 C CA . VAL A 1 102 ? -18.182 2.917 -3.881 1.00 96.19 102 VAL A CA 1
ATOM 800 C C . VAL A 1 102 ? -19.335 1.957 -4.179 1.00 96.19 102 VAL A C 1
ATOM 802 O O . VAL A 1 102 ? -19.428 0.922 -3.523 1.00 96.19 102 VAL A O 1
ATOM 805 N N . ARG A 1 103 ? -20.195 2.264 -5.160 1.00 97.62 103 ARG A N 1
ATOM 806 C CA . ARG A 1 103 ? -21.282 1.356 -5.565 1.00 97.62 103 ARG A CA 1
ATOM 807 C C . ARG A 1 103 ? -20.739 0.022 -6.063 1.00 97.62 103 ARG A C 1
ATOM 809 O O . ARG A 1 103 ? -21.227 -1.016 -5.628 1.00 97.62 103 ARG A O 1
ATOM 816 N N . ASP A 1 104 ? -19.708 0.054 -6.900 1.00 97.00 104 ASP A N 1
ATOM 817 C CA . ASP A 1 104 ? -19.094 -1.154 -7.452 1.00 97.00 104 ASP A CA 1
ATOM 818 C C . ASP A 1 104 ? -18.479 -2.020 -6.346 1.00 97.00 104 ASP A C 1
ATOM 820 O O . ASP A 1 104 ? -18.716 -3.224 -6.305 1.00 97.00 104 ASP A O 1
ATOM 824 N N . LEU A 1 105 ? -17.770 -1.412 -5.387 1.00 95.75 105 LEU A N 1
ATOM 825 C CA . LEU A 1 105 ? -17.219 -2.127 -4.231 1.00 95.75 105 LEU A CA 1
ATOM 826 C C . LEU A 1 105 ? -18.312 -2.772 -3.371 1.00 95.75 105 LEU A C 1
ATOM 828 O O . LEU A 1 105 ? -18.173 -3.929 -2.978 1.00 95.75 105 LEU A O 1
ATOM 832 N N . VAL A 1 106 ? -19.404 -2.053 -3.092 1.00 96.19 106 VAL A N 1
ATOM 833 C CA . VAL A 1 106 ? -20.544 -2.601 -2.337 1.00 96.19 106 VAL A CA 1
ATOM 834 C C . VAL A 1 106 ? -21.191 -3.758 -3.096 1.00 96.19 106 VAL A C 1
ATOM 836 O O . VAL A 1 106 ? -21.492 -4.782 -2.485 1.00 96.19 106 VAL A O 1
ATOM 839 N N . GLN A 1 107 ? -21.348 -3.640 -4.416 1.00 97.19 107 GLN A N 1
ATOM 840 C CA . GLN A 1 107 ? -21.887 -4.719 -5.238 1.00 97.19 107 GLN A CA 1
ATOM 841 C C . GLN A 1 107 ? -20.962 -5.939 -5.245 1.00 97.19 107 GLN A C 1
ATOM 843 O O . GLN A 1 107 ? -21.433 -7.060 -5.109 1.00 97.19 107 GLN A O 1
ATOM 848 N N . MET A 1 108 ? -19.644 -5.746 -5.335 1.00 96.50 108 MET A N 1
ATOM 849 C CA . MET A 1 108 ? -18.681 -6.847 -5.248 1.00 96.50 108 MET A CA 1
ATOM 850 C C . MET A 1 108 ? -18.752 -7.574 -3.901 1.00 96.50 108 MET A C 1
ATOM 852 O O . MET A 1 108 ? -18.600 -8.793 -3.869 1.00 96.50 108 MET A O 1
ATOM 856 N N . ILE A 1 109 ? -19.002 -6.853 -2.803 1.00 95.12 109 ILE A N 1
ATOM 857 C CA . ILE A 1 109 ? -19.221 -7.459 -1.481 1.00 95.12 109 ILE A CA 1
ATOM 858 C C . ILE A 1 109 ? -20.541 -8.236 -1.463 1.00 95.12 109 ILE A C 1
ATOM 860 O O . ILE A 1 109 ? -20.560 -9.386 -1.033 1.00 95.12 109 ILE A O 1
ATOM 864 N N . ALA A 1 110 ? -21.628 -7.640 -1.961 1.00 95.50 110 ALA A N 1
ATOM 865 C CA . ALA A 1 110 ? -22.938 -8.288 -2.032 1.00 95.50 110 ALA A CA 1
ATOM 866 C C . ALA A 1 110 ? -22.919 -9.564 -2.896 1.00 95.50 110 ALA A C 1
ATOM 868 O O . ALA A 1 110 ? -23.540 -10.560 -2.536 1.00 95.50 110 ALA A O 1
ATOM 869 N N . ASP A 1 111 ? -22.150 -9.558 -3.987 1.00 96.25 111 ASP A N 1
ATOM 870 C CA . ASP A 1 111 ? -21.935 -10.704 -4.878 1.00 96.25 111 ASP A CA 1
ATOM 871 C C . ASP A 1 111 ? -20.979 -11.763 -4.290 1.00 96.25 111 ASP A C 1
ATOM 873 O O . ASP A 1 111 ? -20.729 -12.785 -4.931 1.00 96.25 111 ASP A O 1
ATOM 877 N N . GLY A 1 112 ? -20.366 -11.513 -3.127 1.00 93.94 112 GLY A N 1
ATOM 878 C CA . GLY A 1 112 ? -19.349 -12.389 -2.535 1.00 93.94 112 GLY A CA 1
ATOM 879 C C . GLY A 1 112 ? -17.999 -12.396 -3.268 1.00 93.94 112 GLY A C 1
ATOM 880 O O . GLY A 1 112 ? -17.141 -13.215 -2.953 1.00 93.94 112 GLY A O 1
ATOM 881 N N . LYS A 1 113 ? -17.778 -11.483 -4.225 1.00 94.00 113 LYS A N 1
ATOM 882 C CA . LYS A 1 113 ? -16.508 -11.325 -4.967 1.00 94.00 113 LYS A CA 1
ATOM 883 C C . LYS A 1 113 ? -15.425 -10.619 -4.154 1.00 94.00 113 LYS A C 1
ATOM 885 O O . LYS A 1 113 ? -14.254 -10.676 -4.514 1.00 94.00 113 LYS A O 1
ATOM 890 N N . LEU A 1 114 ? -15.816 -9.904 -3.102 1.00 90.00 114 LEU A N 1
ATOM 891 C CA . LEU A 1 114 ? -14.909 -9.227 -2.187 1.00 90.00 114 LEU A CA 1
ATOM 892 C C . LEU A 1 114 ? -15.305 -9.562 -0.750 1.00 90.00 114 LEU A C 1
ATOM 894 O O . LEU A 1 114 ? -16.413 -9.247 -0.327 1.00 90.00 114 LEU A O 1
ATOM 898 N N . ASN A 1 115 ? -14.383 -10.158 0.007 1.00 88.12 115 ASN A N 1
ATOM 899 C CA . ASN A 1 115 ? -14.579 -10.486 1.417 1.00 88.12 115 ASN A CA 1
ATOM 900 C C . ASN A 1 115 ? -13.595 -9.687 2.296 1.00 88.12 115 ASN A C 1
ATOM 902 O O . ASN A 1 115 ? -12.446 -10.106 2.464 1.00 88.12 115 ASN A O 1
ATOM 906 N N . PRO A 1 116 ? -13.989 -8.513 2.825 1.00 84.69 116 PRO A N 1
ATOM 907 C CA . PRO A 1 116 ? -13.107 -7.694 3.646 1.00 84.69 116 PRO A CA 1
ATOM 908 C C . PRO A 1 116 ? -12.704 -8.408 4.941 1.00 84.69 116 PRO A C 1
ATOM 910 O O . PRO A 1 116 ? -13.543 -8.747 5.774 1.00 84.69 116 PRO A O 1
ATOM 913 N N . LEU A 1 117 ? -11.399 -8.570 5.156 1.00 86.38 117 LEU A N 1
ATOM 914 C CA . LEU A 1 117 ? -10.880 -9.147 6.391 1.00 86.38 117 LEU A CA 1
ATOM 915 C C . LEU A 1 117 ? -10.911 -8.119 7.530 1.00 86.38 117 LEU A C 1
ATOM 917 O O . LEU A 1 117 ? -10.065 -7.222 7.604 1.00 86.38 117 LEU A O 1
ATOM 921 N N . VAL A 1 118 ? -11.850 -8.286 8.460 1.00 86.31 118 VAL A N 1
ATOM 922 C CA . VAL A 1 118 ? -11.818 -7.602 9.758 1.00 86.31 118 VAL A CA 1
ATOM 923 C C . VAL A 1 118 ? -10.954 -8.424 10.703 1.00 86.31 118 VAL A C 1
ATOM 925 O O . VAL A 1 118 ? -11.333 -9.508 11.132 1.00 86.31 118 VAL A O 1
ATOM 928 N N . SER A 1 119 ? -9.762 -7.914 11.005 1.00 84.19 119 SER A N 1
ATOM 929 C CA . SER A 1 119 ? -8.800 -8.629 11.848 1.00 84.19 119 SER A CA 1
ATOM 930 C C . SER A 1 119 ? -9.176 -8.591 13.325 1.00 84.19 119 SER A C 1
ATOM 932 O O . SER A 1 119 ? -8.982 -9.580 14.027 1.00 84.19 119 SER A O 1
ATOM 934 N N . LYS A 1 120 ? -9.707 -7.459 13.801 1.00 89.62 120 LYS A N 1
ATOM 935 C CA . LYS A 1 120 ? -10.137 -7.272 15.187 1.00 89.62 120 LYS A CA 1
ATOM 936 C C . LYS A 1 120 ? -11.267 -6.255 15.275 1.00 89.62 120 LYS A C 1
ATOM 938 O O . LYS A 1 120 ? -11.287 -5.267 14.538 1.00 89.62 120 LYS A O 1
ATOM 943 N N . THR A 1 121 ? -12.144 -6.471 16.243 1.00 93.62 121 THR A N 1
ATOM 944 C CA . THR A 1 121 ? -13.239 -5.564 16.574 1.00 93.62 121 THR A CA 1
ATOM 945 C C . THR A 1 121 ? -13.149 -5.212 18.050 1.00 93.62 121 THR A C 1
ATOM 947 O O . THR A 1 121 ? -13.001 -6.103 18.884 1.00 93.62 121 THR A O 1
ATOM 950 N N . TYR A 1 122 ? -13.233 -3.924 18.367 1.00 93.88 122 TYR A N 1
ATOM 951 C CA . TYR A 1 122 ? -13.234 -3.420 19.739 1.00 93.88 122 TYR A CA 1
ATOM 952 C C . TYR A 1 122 ? -14.471 -2.553 19.966 1.00 93.88 122 TYR A C 1
ATOM 954 O O . TYR A 1 122 ? -14.887 -1.846 19.048 1.00 93.88 122 TYR A O 1
ATOM 962 N N . PRO A 1 123 ? -15.040 -2.535 21.178 1.00 95.56 123 PRO A N 1
ATOM 963 C CA . PRO A 1 123 ? -15.974 -1.481 21.547 1.00 95.56 123 PRO A CA 1
ATOM 964 C C . PRO A 1 123 ? -15.259 -0.117 21.548 1.00 95.56 123 PRO A C 1
ATOM 966 O O . PRO A 1 123 ? -14.043 -0.049 21.749 1.00 95.56 123 PRO A O 1
ATOM 969 N N . LEU A 1 124 ? -15.981 0.974 21.280 1.00 95.88 124 LEU A N 1
ATOM 970 C CA . LEU A 1 124 ? -15.398 2.318 21.159 1.00 95.88 124 LEU A CA 1
ATOM 971 C C . LEU A 1 124 ? -14.632 2.736 22.425 1.00 95.88 124 LEU A C 1
ATOM 973 O O . LEU A 1 124 ? -13.586 3.375 22.335 1.00 95.88 124 LEU A O 1
ATOM 977 N N . GLU A 1 125 ? -15.091 2.308 23.598 1.00 95.75 125 GLU A N 1
ATOM 978 C CA . GLU A 1 125 ? -14.455 2.538 24.903 1.00 95.75 125 GLU A CA 1
ATOM 979 C C . GLU A 1 125 ? -13.041 1.935 24.977 1.00 95.75 125 GLU A C 1
ATOM 981 O O . GLU A 1 125 ? -12.215 2.345 25.790 1.00 95.75 125 GLU A O 1
ATOM 986 N N . LYS A 1 126 ? -12.746 0.971 24.100 1.00 96.12 126 LYS A N 1
ATOM 987 C CA . LYS A 1 126 ? -11.463 0.280 23.959 1.00 96.12 126 LYS A CA 1
ATOM 988 C C . LYS A 1 126 ? -10.610 0.833 22.81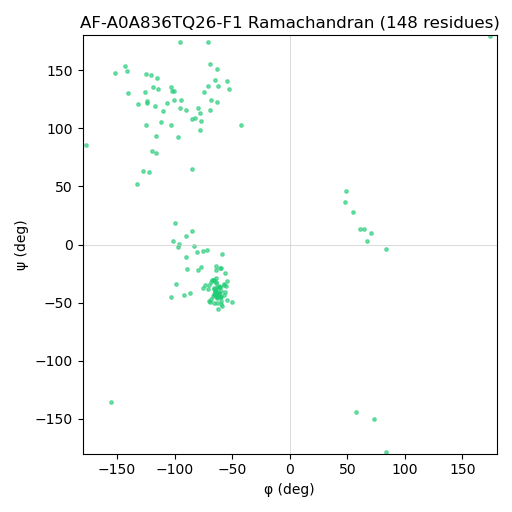0 1.00 96.12 126 LYS A C 1
ATOM 990 O O . LYS A 1 126 ? -9.663 0.178 22.382 1.00 96.12 126 LYS A O 1
ATOM 995 N N . ALA A 1 127 ? -10.889 2.048 22.330 1.00 95.38 127 ALA A N 1
ATOM 996 C CA . ALA A 1 127 ? -10.127 2.681 21.249 1.00 95.38 127 ALA A CA 1
ATOM 997 C C . ALA A 1 127 ? -8.615 2.771 21.530 1.00 95.38 127 ALA A C 1
ATOM 999 O O . ALA A 1 127 ? -7.813 2.591 20.618 1.00 95.38 127 ALA A O 1
ATOM 1000 N N . VAL A 1 128 ? -8.213 3.002 22.785 1.00 96.50 128 VAL A N 1
ATOM 1001 C CA . VAL A 1 128 ? -6.790 3.041 23.169 1.00 96.50 128 VAL A CA 1
ATOM 1002 C C . VAL A 1 128 ? -6.127 1.676 22.967 1.00 96.50 128 VAL A C 1
ATOM 1004 O O . VAL A 1 128 ? -5.046 1.601 22.387 1.00 96.50 128 VAL A O 1
ATOM 1007 N N . ASP A 1 129 ? -6.794 0.591 23.368 1.00 95.06 129 ASP A N 1
ATOM 1008 C CA . ASP A 1 129 ? -6.296 -0.777 23.178 1.00 95.06 129 ASP A CA 1
ATOM 1009 C C . ASP A 1 129 ? -6.196 -1.118 21.680 1.00 95.06 129 ASP A C 1
ATOM 1011 O O . ASP A 1 129 ? -5.197 -1.679 21.229 1.00 95.06 129 ASP A O 1
ATOM 1015 N N . ALA A 1 130 ? -7.190 -0.704 20.887 1.00 94.31 130 ALA A N 1
ATOM 1016 C CA . ALA A 1 130 ? -7.186 -0.860 19.434 1.00 94.31 130 ALA A CA 1
ATOM 1017 C C . ALA A 1 130 ? -5.999 -0.140 18.768 1.00 94.31 130 ALA A C 1
ATOM 1019 O O . ALA A 1 130 ? -5.319 -0.719 17.918 1.00 94.31 130 ALA A O 1
ATOM 1020 N N . LEU A 1 131 ? -5.718 1.105 19.166 1.00 94.25 131 LEU A N 1
ATOM 1021 C CA . LEU A 1 131 ? -4.576 1.876 18.665 1.00 94.25 131 LEU A CA 1
ATOM 1022 C C . LEU A 1 131 ? -3.240 1.250 19.079 1.00 94.25 131 LEU A C 1
ATOM 1024 O O . LEU A 1 131 ? -2.342 1.132 18.247 1.00 94.25 131 LEU A O 1
ATOM 1028 N N . ASN A 1 132 ? -3.117 0.792 20.326 1.00 95.19 132 ASN A N 1
ATOM 1029 C CA . ASN A 1 132 ? -1.920 0.097 20.802 1.00 95.19 132 ASN A CA 1
ATOM 1030 C C . ASN A 1 132 ? -1.639 -1.177 19.994 1.00 95.19 132 ASN A C 1
ATOM 1032 O O . ASN A 1 132 ? -0.489 -1.454 19.647 1.00 95.19 132 ASN A O 1
ATOM 1036 N N . ASP A 1 133 ? -2.672 -1.939 19.643 1.00 93.38 133 ASP A N 1
ATOM 1037 C CA . ASP A 1 133 ? -2.519 -3.144 18.826 1.00 93.38 133 ASP A CA 1
ATOM 1038 C C . ASP A 1 133 ? -2.110 -2.831 17.375 1.00 93.38 133 ASP A C 1
ATOM 1040 O O . ASP A 1 133 ? -1.336 -3.591 16.786 1.00 93.38 133 ASP A O 1
ATOM 1044 N N . ILE A 1 134 ? -2.549 -1.696 16.817 1.00 90.94 134 ILE A N 1
ATOM 1045 C CA . ILE A 1 134 ? -2.062 -1.192 15.521 1.00 90.94 134 ILE A CA 1
ATOM 1046 C C . ILE A 1 134 ? -0.578 -0.816 15.624 1.00 90.94 134 ILE A C 1
ATOM 1048 O O . ILE A 1 134 ? 0.235 -1.282 14.824 1.00 90.94 134 ILE A O 1
ATOM 1052 N N . LEU A 1 135 ? -0.207 -0.019 16.631 1.00 88.94 135 LEU A N 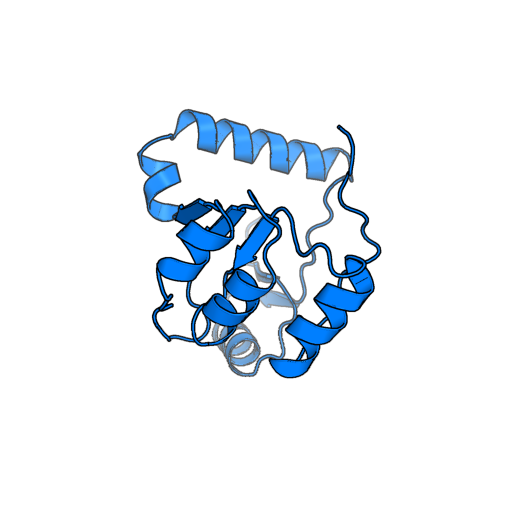1
ATOM 1053 C CA . LEU A 1 135 ? 1.168 0.456 16.830 1.00 88.94 135 LEU A CA 1
ATOM 1054 C C . LEU A 1 135 ? 2.153 -0.692 17.079 1.00 88.94 135 LEU A C 1
ATOM 1056 O O . LEU A 1 135 ? 3.274 -0.675 16.576 1.00 88.94 135 LEU A O 1
ATOM 1060 N N . THR A 1 136 ? 1.724 -1.723 17.807 1.00 91.44 136 THR A N 1
ATOM 1061 C CA . THR A 1 136 ? 2.536 -2.915 18.104 1.00 91.44 136 THR A CA 1
ATOM 1062 C C . THR A 1 136 ? 2.486 -3.981 17.005 1.00 91.44 136 THR A C 1
ATOM 1064 O O . THR A 1 136 ? 2.964 -5.095 17.216 1.00 91.44 136 THR A O 1
ATOM 1067 N N . ARG A 1 137 ? 1.934 -3.658 15.821 1.00 84.56 137 ARG A N 1
ATOM 1068 C CA . ARG A 1 137 ? 1.833 -4.549 14.647 1.00 84.56 137 ARG A CA 1
ATOM 1069 C C . ARG A 1 137 ? 1.134 -5.890 14.935 1.00 84.56 137 ARG A C 1
ATOM 1071 O O . ARG A 1 137 ? 1.382 -6.882 14.254 1.00 84.56 137 ARG A O 1
ATOM 1078 N N . LYS A 1 138 ? 0.226 -5.929 15.916 1.00 84.75 138 LYS A N 1
ATOM 1079 C CA . LYS A 1 138 ? -0.612 -7.107 16.241 1.00 84.75 138 LYS A CA 1
ATOM 1080 C C . LYS A 1 138 ? -1.861 -7.214 15.364 1.00 84.75 138 LYS A C 1
ATOM 1082 O O . LYS A 1 138 ? -2.671 -8.127 15.529 1.00 84.75 138 LYS A O 1
ATOM 1087 N N . VAL A 1 139 ? -2.044 -6.247 14.477 1.00 82.44 139 VAL A N 1
ATOM 1088 C CA . VAL A 1 139 ? -3.169 -6.111 13.562 1.00 82.44 139 VAL A CA 1
ATOM 1089 C C . VAL A 1 139 ? -2.680 -6.452 12.163 1.00 82.44 139 VAL A C 1
ATOM 1091 O O . VAL A 1 139 ? -1.761 -5.820 11.652 1.00 82.44 139 VAL A O 1
ATOM 1094 N N . LEU A 1 140 ? -3.306 -7.454 11.546 1.00 79.25 140 LEU A N 1
ATOM 1095 C CA . LEU A 1 140 ? -2.961 -7.897 10.193 1.00 79.25 140 LEU A CA 1
ATOM 1096 C C . LEU A 1 140 ? -3.745 -7.160 9.101 1.00 79.25 140 LEU A C 1
ATOM 1098 O O . LEU A 1 140 ? -3.327 -7.162 7.950 1.00 79.25 140 LEU A O 1
ATOM 1102 N N . SER A 1 141 ? -4.894 -6.570 9.437 1.00 83.88 141 SER A N 1
ATOM 1103 C CA . SER A 1 141 ? -5.756 -5.892 8.468 1.00 83.88 141 SER A CA 1
ATOM 1104 C C . SER A 1 141 ? -6.622 -4.840 9.167 1.00 83.88 141 SER A C 1
ATOM 1106 O O . SER A 1 141 ? -6.141 -4.074 9.997 1.00 83.88 141 SER A O 1
ATOM 1108 N N . LYS A 1 142 ? -7.912 -4.759 8.849 1.00 89.38 142 LYS A N 1
ATOM 1109 C CA . LYS A 1 142 ? -8.798 -3.735 9.383 1.00 89.38 142 LYS A CA 1
ATOM 1110 C C . LYS A 1 142 ? -9.081 -3.968 10.869 1.00 89.38 142 LYS A C 1
ATOM 1112 O O . LYS A 1 142 ? -9.368 -5.095 11.277 1.00 89.38 142 LYS A O 1
ATOM 1117 N N . VAL A 1 143 ? -9.043 -2.888 11.648 1.00 92.88 143 VAL A N 1
ATOM 1118 C CA . VAL A 1 143 ? -9.647 -2.812 12.985 1.00 92.88 143 VAL A CA 1
ATOM 1119 C C . VAL A 1 143 ? -10.949 -2.033 12.888 1.00 92.88 143 VAL A C 1
ATOM 1121 O O . VAL A 1 143 ? -11.001 -0.995 12.221 1.00 92.88 143 VAL A O 1
ATOM 1124 N N . VAL A 1 144 ? -11.992 -2.537 13.543 1.00 94.38 144 VAL A N 1
ATOM 1125 C CA . VAL A 1 144 ? -13.308 -1.895 13.621 1.00 94.38 144 VAL A CA 1
ATOM 1126 C C . VAL A 1 144 ? -13.590 -1.491 15.065 1.00 94.38 144 VAL A C 1
ATOM 1128 O O . VAL A 1 144 ? -13.384 -2.282 15.983 1.00 94.38 144 VAL A O 1
ATOM 1131 N N . LEU A 1 145 ? -14.064 -0.257 15.255 1.00 95.00 145 LEU A N 1
ATOM 1132 C CA . LEU A 1 145 ? -14.610 0.205 16.528 1.00 95.00 145 LEU A CA 1
ATOM 1133 C C . LEU A 1 145 ? -16.135 0.171 16.458 1.00 95.00 145 LEU A C 1
ATOM 1135 O O . LEU A 1 145 ? -16.720 0.793 15.573 1.00 95.00 145 LEU A O 1
ATOM 1139 N N . THR A 1 146 ? -16.776 -0.535 17.384 1.00 94.94 146 THR A N 1
ATOM 1140 C CA . THR A 1 146 ? -18.237 -0.590 17.489 1.00 94.94 146 THR A CA 1
ATOM 1141 C C . THR A 1 146 ? -18.719 0.455 18.480 1.00 94.94 146 THR A C 1
ATOM 1143 O O . THR A 1 146 ? -18.309 0.454 19.639 1.00 94.94 146 THR A O 1
ATOM 1146 N N . THR A 1 147 ? -19.620 1.329 18.046 1.00 91.31 147 THR A N 1
ATOM 1147 C CA . THR A 1 147 ? -20.143 2.452 18.844 1.00 91.31 147 THR A CA 1
ATOM 1148 C C . THR A 1 147 ? -21.397 2.089 19.651 1.00 91.31 147 THR A C 1
ATOM 1150 O O . THR A 1 147 ? -22.056 2.969 20.199 1.00 91.31 147 THR A O 1
ATOM 1153 N N . GLY A 1 148 ? -21.784 0.805 19.672 1.00 77.94 148 GLY A N 1
ATOM 1154 C CA . GLY A 1 148 ? -23.055 0.340 20.244 1.00 77.94 148 GLY A CA 1
ATOM 1155 C C . GLY A 1 148 ? -24.297 0.804 19.466 1.00 77.94 148 GLY A C 1
ATOM 1156 O O . GLY A 1 148 ? -25.419 0.519 19.877 1.00 77.94 148 GLY A O 1
ATOM 1157 N N . ARG A 1 149 ? -24.109 1.508 18.342 1.00 64.50 149 ARG A N 1
ATOM 1158 C CA . ARG A 1 149 ? -25.156 1.961 17.426 1.00 64.50 149 ARG A CA 1
ATOM 1159 C C . ARG A 1 149 ? -24.824 1.444 16.028 1.00 64.50 149 ARG A C 1
ATOM 1161 O O . ARG A 1 149 ? -23.948 2.022 15.402 1.00 64.50 149 ARG A O 1
ATOM 1168 N N . GLY A 1 150 ? -25.521 0.384 15.608 1.00 47.34 150 GLY A N 1
ATOM 1169 C CA . GLY A 1 150 ? -25.661 -0.085 14.217 1.00 47.34 150 GLY A CA 1
ATOM 1170 C C . GLY A 1 150 ? -24.382 -0.207 13.403 1.00 47.34 150 GLY A C 1
ATOM 1171 O O . GLY A 1 150 ? -24.004 0.806 12.780 1.00 47.34 150 GLY A O 1
#

Foldseek 3Di:
DDPPDDPPDPDDDPDLVCVQVVLCVVVVNQADQEAEDAAADPSLASNLLRHHQQHEYEDEYHVVPDHHDYDCVSCVVSVYYYHYDDPVVCCVVPVPVVVVVVVVVVVCVVVVVDDADAQEEEEQVCVVVVVVCVVVVVGPHDYYYDPVPD

Mean predicted aligned error: 7.24 Å

pLDDT: mean 86.16, std 16.98, range [29.3, 98.06]

Nearest PDB structures (foldseek):
  4rvu-assembly1_D  TM=8.317E-01  e=2.870E-08  Mycobacterium tuberculosis H37Rv
  4rvu-assembly2_C  TM=8.357E-01  e=6.972E-08  Mycobacterium tuberculosis H37Rv
  4rvu-assembly2_B  TM=8.311E-01  e=7.428E-08  Mycobacterium tuberculosis H37Rv
  3jyl-assembly1_A  TM=8.408E-01  e=4.115E-07  Pseudomonas syringae pv. tomato
  4rvs-assembly1_B  TM=7.808E-01  e=2.183E-07  Mycobacterium tuberculosis H37Rv

Secondary structure (DSSP, 8-state):
------GGG-----SHHHHHHHHHHHHTTS-EEEEEESS-HHHHHHHHHHEEEEEEEEE---TTSSPP---HHHHHHHT-EEEE--HHHHHHH-HHHHHHHHHHHHHHHHTTS----EEEEEEGGGHHHHHHHHHTT--SSEEEEE-S--

Solvent-accessible surface area (backbone atoms only — not comparable to full-atom values): 8869 Å² total; per-residue (Å²): 145,82,82,73,85,67,83,87,70,83,74,87,70,90,46,77,70,52,47,58,54,51,44,29,65,78,38,73,68,54,36,39,60,68,46,80,38,54,38,26,25,73,59,38,40,52,51,61,69,41,41,13,70,62,11,38,40,35,43,54,40,42,72,70,74,34,80,61,59,75,67,66,65,56,40,62,77,28,56,36,46,81,42,82,48,56,64,83,55,45,51,68,78,38,50,66,61,46,52,48,52,53,52,52,54,52,48,32,38,75,72,66,77,42,81,86,64,70,62,46,76,39,53,50,94,39,48,66,60,54,50,49,34,53,75,69,63,74,51,89,56,43,74,46,69,44,76,91,64,135